Protein A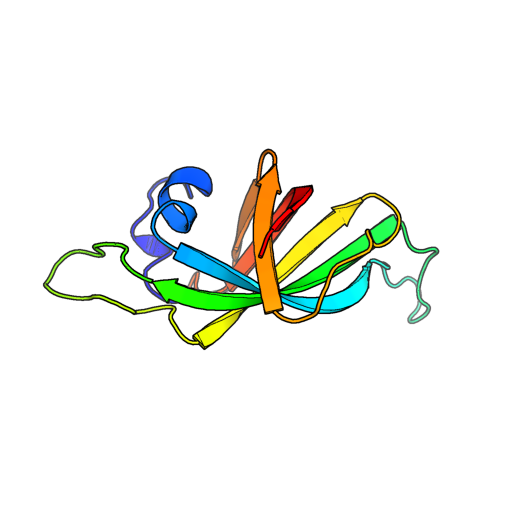F-C2BEQ8-F1 (afdb_monomer)

Mean predicted aligned error: 4.81 Å

pLDDT: mean 89.99, std 9.14, range [58.38, 98.31]

Structure (mmCIF, N/CA/C/O backbone):
data_AF-C2BEQ8-F1
#
_entry.id   AF-C2BEQ8-F1
#
loop_
_atom_site.group_PDB
_atom_site.id
_atom_site.type_symbol
_atom_site.label_atom_id
_atom_site.label_alt_id
_atom_site.label_comp_id
_atom_site.label_asym_id
_atom_site.label_entity_id
_atom_site.label_seq_id
_atom_site.pdbx_PDB_ins_code
_atom_site.Cartn_x
_atom_site.Cartn_y
_atom_site.Cartn_z
_atom_site.occupancy
_atom_site.B_iso_or_equiv
_atom_site.auth_seq_id
_atom_site.auth_comp_id
_atom_site.auth_asym_id
_atom_site.auth_atom_id
_atom_site.pdbx_PDB_model_num
ATOM 1 N N . MET A 1 1 ? 4.744 5.257 11.279 1.00 76.56 1 MET A N 1
ATOM 2 C CA . MET A 1 1 ? 3.753 4.322 11.831 1.00 76.56 1 MET A CA 1
ATOM 3 C C . MET A 1 1 ? 3.889 4.132 13.328 1.00 76.56 1 MET A C 1
ATOM 5 O O . MET A 1 1 ? 4.987 3.889 13.829 1.00 76.56 1 MET A O 1
ATOM 9 N N . LYS A 1 2 ? 2.773 4.248 14.053 1.00 77.50 2 LYS A N 1
ATOM 10 C CA . LYS A 1 2 ? 2.694 4.097 15.517 1.00 77.50 2 LYS A CA 1
ATOM 11 C C . LYS A 1 2 ? 2.049 2.757 15.895 1.00 77.50 2 LYS A C 1
ATOM 13 O O . LYS A 1 2 ? 1.166 2.259 15.202 1.00 77.50 2 LYS A O 1
ATOM 18 N N . GLY A 1 3 ? 2.477 2.176 17.020 1.00 68.38 3 GLY A N 1
ATOM 19 C CA . GLY A 1 3 ? 1.855 0.977 17.608 1.00 68.38 3 GLY A CA 1
ATOM 20 C C . GLY A 1 3 ? 2.290 -0.370 17.017 1.00 68.38 3 GLY A C 1
ATOM 21 O O . GLY A 1 3 ? 1.724 -1.397 17.379 1.00 68.38 3 GLY A O 1
ATOM 22 N N . LEU A 1 4 ? 3.307 -0.400 16.147 1.00 72.81 4 LEU A N 1
ATOM 23 C CA . LEU A 1 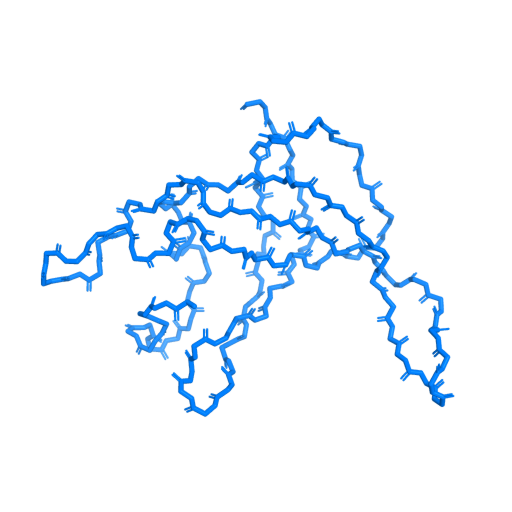4 ? 3.846 -1.636 15.559 1.00 72.81 4 LEU A CA 1
ATOM 24 C C . LEU A 1 4 ? 4.417 -2.612 16.601 1.00 72.81 4 LEU A C 1
ATOM 26 O O . LEU A 1 4 ? 4.320 -3.825 16.444 1.00 72.81 4 LEU A O 1
ATOM 30 N N . ASN A 1 5 ? 4.989 -2.085 17.682 1.00 67.38 5 ASN A N 1
ATOM 31 C CA . ASN A 1 5 ? 5.559 -2.857 18.785 1.00 67.38 5 ASN A CA 1
ATOM 32 C C . ASN A 1 5 ? 4.516 -3.598 19.642 1.00 67.38 5 ASN A C 1
ATOM 34 O O . ASN A 1 5 ? 4.894 -4.505 20.377 1.00 67.38 5 ASN A O 1
ATOM 38 N N . LYS A 1 6 ? 3.226 -3.242 19.550 1.00 65.31 6 LYS A N 1
ATOM 39 C CA . LYS A 1 6 ? 2.140 -3.899 20.298 1.00 65.31 6 LYS A CA 1
ATOM 40 C C . LYS A 1 6 ? 1.738 -5.262 19.709 1.00 65.31 6 LYS A C 1
ATOM 42 O O . LYS A 1 6 ? 0.980 -5.996 20.333 1.00 65.31 6 LYS A O 1
ATOM 47 N N . PHE A 1 7 ? 2.256 -5.625 18.535 1.00 65.06 7 PHE A N 1
ATOM 48 C CA . PHE A 1 7 ? 2.020 -6.922 17.901 1.00 65.06 7 PHE A CA 1
ATOM 49 C C . PHE A 1 7 ? 3.228 -7.844 18.155 1.00 65.06 7 PHE A C 1
ATOM 51 O O . PHE A 1 7 ? 4.279 -7.653 17.546 1.00 65.06 7 PHE A O 1
ATOM 58 N N . MET A 1 8 ? 3.095 -8.833 19.058 1.00 58.38 8 MET A N 1
ATOM 59 C CA . MET A 1 8 ? 4.187 -9.763 19.435 1.00 58.38 8 MET A CA 1
ATOM 60 C C . MET A 1 8 ? 4.791 -10.503 18.227 1.00 58.38 8 MET A C 1
ATOM 62 O O . MET A 1 8 ? 6.001 -10.686 18.144 1.00 58.38 8 MET A O 1
ATOM 66 N N . ALA A 1 9 ? 3.943 -10.857 17.261 1.00 69.50 9 ALA A N 1
ATOM 67 C CA . ALA A 1 9 ? 4.306 -11.150 15.881 1.00 69.50 9 ALA A CA 1
ATOM 68 C C . ALA A 1 9 ? 3.459 -10.220 15.007 1.00 69.50 9 ALA A C 1
ATOM 70 O O . ALA A 1 9 ? 2.251 -10.101 15.233 1.00 69.50 9 ALA A O 1
ATOM 71 N N . PHE A 1 10 ? 4.071 -9.517 14.051 1.00 75.25 10 PHE A N 1
ATOM 72 C CA . PHE A 1 10 ? 3.324 -8.567 13.231 1.00 75.25 10 PHE A CA 1
ATOM 73 C C . PHE A 1 10 ? 2.302 -9.317 12.367 1.00 75.25 10 PHE A C 1
ATOM 75 O O . PHE A 1 10 ? 2.657 -10.010 11.416 1.00 75.25 10 PHE A O 1
ATOM 82 N N . ASN A 1 11 ? 1.023 -9.182 12.715 1.00 82.38 11 ASN A N 1
ATOM 83 C CA . ASN A 1 11 ? -0.083 -9.777 11.980 1.00 82.38 11 ASN A CA 1
ATOM 84 C C . ASN A 1 11 ? -0.658 -8.731 11.018 1.00 82.38 11 ASN A C 1
ATOM 86 O O . ASN A 1 11 ? -1.434 -7.863 11.423 1.00 82.38 11 ASN A O 1
ATOM 90 N N . ALA A 1 12 ? -0.259 -8.816 9.746 1.00 85.00 12 ALA A N 1
ATOM 91 C CA . ALA A 1 12 ? -0.664 -7.870 8.708 1.00 85.00 12 ALA A CA 1
ATOM 92 C C . ALA A 1 12 ? -2.189 -7.806 8.552 1.00 85.00 12 ALA A C 1
ATOM 94 O O . ALA A 1 12 ? -2.764 -6.719 8.569 1.00 85.00 12 ALA A O 1
ATOM 95 N N . SER A 1 13 ? -2.852 -8.962 8.485 1.00 84.56 13 SER A N 1
ATOM 96 C CA . SER A 1 13 ? -4.310 -9.036 8.365 1.00 84.56 13 SER A CA 1
ATOM 97 C C . SER A 1 13 ? -5.005 -8.330 9.529 1.00 84.56 13 SER A C 1
ATOM 99 O O . SER A 1 13 ? -5.915 -7.538 9.308 1.00 84.56 13 SER A O 1
ATOM 101 N N . ALA A 1 14 ? -4.544 -8.542 10.765 1.00 84.12 14 ALA A N 1
ATOM 102 C CA . ALA A 1 14 ? -5.105 -7.876 11.939 1.00 84.12 14 ALA A CA 1
ATOM 103 C C . ALA A 1 14 ? -4.835 -6.362 11.961 1.00 84.12 14 ALA A C 1
ATOM 105 O O . ALA A 1 14 ? -5.684 -5.608 12.428 1.00 84.12 14 ALA A O 1
ATOM 106 N N . PHE A 1 15 ? -3.680 -5.914 11.463 1.00 86.56 15 PHE A N 1
ATOM 107 C CA . PHE A 1 15 ? -3.327 -4.494 11.419 1.00 86.56 15 PHE A CA 1
ATOM 108 C C . PHE A 1 15 ? -4.140 -3.716 10.372 1.00 86.56 15 PHE A C 1
ATOM 110 O O . PHE A 1 15 ? -4.533 -2.574 10.627 1.00 86.56 15 PHE A O 1
ATOM 117 N N . PHE A 1 16 ? -4.393 -4.323 9.208 1.00 90.50 16 PHE A N 1
ATOM 118 C CA . PHE A 1 16 ? -5.068 -3.671 8.082 1.00 90.50 16 PHE A CA 1
ATOM 119 C C . PHE A 1 16 ? -6.591 -3.853 8.055 1.00 90.50 16 PHE A C 1
ATOM 121 O O . PHE A 1 16 ? -7.251 -3.099 7.351 1.00 90.50 16 PHE A O 1
ATOM 128 N N . LYS A 1 17 ? -7.168 -4.791 8.823 1.00 89.50 17 LYS A N 1
ATOM 129 C CA . LYS A 1 17 ? -8.615 -5.097 8.776 1.00 89.50 17 LYS A CA 1
ATOM 130 C C . LYS A 1 17 ? -9.532 -3.884 8.999 1.00 89.50 17 LYS A C 1
ATOM 132 O O . LYS A 1 17 ? -10.584 -3.803 8.383 1.00 89.50 17 LYS A O 1
ATOM 137 N N . ASP A 1 18 ? -9.121 -2.956 9.866 1.00 90.69 18 ASP A N 1
ATOM 138 C CA . ASP A 1 18 ? -9.909 -1.779 10.259 1.00 90.69 18 ASP A CA 1
ATOM 139 C C . ASP A 1 18 ? -9.364 -0.494 9.612 1.00 90.69 18 ASP A C 1
ATOM 141 O O . ASP A 1 18 ? -9.542 0.605 10.149 1.00 90.69 18 ASP A O 1
ATOM 145 N N . LYS A 1 19 ? -8.635 -0.627 8.496 1.00 93.88 19 LYS A N 1
ATOM 146 C CA . LYS A 1 19 ? -8.045 0.494 7.763 1.00 93.88 19 LYS A CA 1
ATOM 147 C C . LYS A 1 19 ? -8.615 0.587 6.363 1.00 93.88 19 LYS A C 1
ATOM 149 O O . LYS A 1 19 ? -8.617 -0.385 5.616 1.00 93.88 19 LYS A O 1
ATOM 154 N N . ASP A 1 20 ? -8.997 1.799 5.995 1.00 94.75 20 ASP A N 1
ATOM 155 C CA . ASP A 1 20 ? -9.295 2.142 4.612 1.00 94.75 20 ASP A CA 1
ATOM 156 C C . ASP A 1 20 ? -8.007 2.657 3.960 1.00 94.75 20 ASP A C 1
ATOM 158 O O . ASP A 1 20 ? -7.387 3.603 4.452 1.00 94.75 20 ASP A O 1
ATOM 162 N N . ILE A 1 21 ? -7.584 2.023 2.866 1.00 97.31 21 ILE A N 1
ATOM 163 C CA . ILE A 1 21 ? -6.335 2.335 2.159 1.00 97.31 21 ILE A CA 1
ATOM 164 C C . ILE A 1 21 ? -6.668 2.696 0.720 1.00 97.31 21 ILE A C 1
ATOM 166 O O . ILE A 1 21 ? -7.397 1.958 0.063 1.00 97.31 21 ILE A O 1
ATOM 170 N N . MET A 1 22 ? -6.107 3.792 0.214 1.00 97.69 22 MET A N 1
ATOM 171 C CA . MET A 1 22 ? -6.306 4.247 -1.165 1.00 97.69 22 MET A CA 1
ATOM 172 C C . MET A 1 22 ? -4.992 4.336 -1.935 1.00 97.69 22 MET A C 1
ATOM 174 O O . MET A 1 22 ? -3.969 4.738 -1.378 1.00 97.69 22 MET A O 1
ATOM 178 N N . VAL A 1 23 ? -5.018 3.999 -3.226 1.00 97.94 23 VAL A N 1
ATOM 179 C CA . VAL A 1 23 ? -3.869 4.152 -4.132 1.00 97.94 23 VAL A CA 1
ATOM 180 C C . VAL A 1 23 ? -3.759 5.586 -4.647 1.00 97.94 23 VAL A C 1
ATOM 182 O O . VAL A 1 23 ? -4.750 6.215 -5.019 1.00 97.94 23 VAL A O 1
ATOM 185 N N . ILE A 1 24 ? -2.534 6.110 -4.680 1.00 97.50 24 ILE A N 1
ATOM 186 C CA . ILE A 1 24 ? -2.233 7.480 -5.120 1.00 97.50 24 ILE A CA 1
ATOM 187 C C . ILE A 1 24 ? -1.398 7.473 -6.399 1.00 97.50 24 ILE A C 1
ATOM 189 O O . ILE A 1 24 ? -1.640 8.290 -7.290 1.00 97.50 24 ILE A O 1
ATOM 193 N N . ALA A 1 25 ? -0.405 6.588 -6.469 1.00 97.81 25 ALA A N 1
ATOM 194 C CA . ALA A 1 25 ? 0.539 6.472 -7.575 1.00 97.81 25 ALA A CA 1
ATOM 195 C C . ALA A 1 25 ? 1.177 5.075 -7.583 1.00 97.81 25 ALA A C 1
ATOM 197 O O . ALA A 1 25 ? 1.100 4.351 -6.588 1.00 97.81 25 ALA A O 1
ATOM 198 N N . ASN A 1 26 ? 1.861 4.732 -8.670 1.00 98.19 26 ASN A N 1
ATOM 199 C CA . ASN A 1 26 ? 2.721 3.564 -8.750 1.00 98.19 26 ASN A CA 1
ATOM 200 C C . ASN A 1 26 ? 4.059 3.924 -9.407 1.00 98.19 26 ASN A C 1
ATOM 202 O O . ASN A 1 26 ? 4.140 4.872 -10.185 1.00 98.19 26 ASN A O 1
ATOM 206 N N . GLU A 1 27 ? 5.090 3.150 -9.097 1.00 97.44 27 GLU A N 1
ATOM 207 C CA . GLU A 1 27 ? 6.406 3.206 -9.739 1.00 97.44 27 GLU A CA 1
ATOM 208 C C . GLU A 1 27 ? 6.960 1.785 -9.910 1.00 97.44 27 GLU A C 1
ATOM 210 O O . GLU A 1 27 ? 6.511 0.852 -9.234 1.00 97.44 27 GLU A O 1
ATOM 215 N N . ASP A 1 28 ? 7.945 1.620 -10.789 1.00 97.62 28 ASP A N 1
ATOM 216 C CA . ASP A 1 28 ? 8.610 0.335 -10.981 1.00 97.62 28 ASP A CA 1
ATOM 217 C C . ASP A 1 28 ? 9.389 -0.074 -9.722 1.00 97.62 28 ASP A C 1
ATOM 219 O O . ASP A 1 28 ? 10.133 0.700 -9.105 1.00 97.62 28 ASP A O 1
ATOM 223 N N . TRP A 1 29 ? 9.232 -1.334 -9.324 1.00 96.50 29 TRP A N 1
ATOM 224 C CA . TRP A 1 29 ? 10.059 -1.942 -8.297 1.00 96.50 29 TRP A CA 1
ATOM 225 C C . TRP A 1 29 ? 11.330 -2.496 -8.933 1.00 96.50 29 TRP A C 1
ATOM 227 O O . TRP A 1 29 ? 11.348 -3.600 -9.472 1.00 96.50 29 TRP A O 1
ATOM 237 N N . VAL A 1 30 ? 12.399 -1.717 -8.811 1.00 95.25 30 VAL A N 1
ATOM 238 C CA . VAL A 1 30 ? 13.765 -2.089 -9.192 1.00 95.25 30 VAL A CA 1
ATOM 239 C C . VAL A 1 30 ? 14.637 -2.273 -7.953 1.00 95.25 30 VAL A C 1
ATOM 241 O O . VAL A 1 30 ? 14.363 -1.679 -6.899 1.00 95.25 30 VAL A O 1
ATOM 244 N N . ASP A 1 31 ? 15.686 -3.077 -8.089 1.00 92.00 31 ASP A N 1
ATOM 245 C CA . ASP A 1 31 ? 16.846 -3.014 -7.205 1.00 92.00 31 ASP A CA 1
ATOM 246 C C . ASP A 1 31 ? 17.912 -2.107 -7.837 1.00 92.00 31 ASP A C 1
ATOM 248 O O . ASP A 1 31 ? 17.779 -1.664 -8.979 1.00 92.00 31 ASP A O 1
ATOM 252 N N . TYR A 1 32 ? 18.959 -1.795 -7.078 1.00 92.50 32 TYR A N 1
ATOM 253 C CA . TYR A 1 32 ? 20.080 -1.000 -7.566 1.00 92.50 32 TYR A CA 1
ATOM 254 C C . TYR A 1 32 ? 21.372 -1.788 -7.428 1.00 92.50 32 TYR A C 1
ATOM 256 O O . TYR A 1 32 ? 21.765 -2.162 -6.323 1.00 92.50 32 TYR A O 1
ATOM 264 N N . GLU A 1 33 ? 22.059 -1.965 -8.548 1.00 92.94 33 GLU A N 1
ATOM 265 C CA . GLU A 1 33 ? 23.375 -2.586 -8.620 1.00 92.94 33 GLU A CA 1
ATOM 266 C C . GLU A 1 33 ? 24.344 -1.581 -9.240 1.00 92.94 33 GLU A C 1
ATOM 268 O O . GLU A 1 33 ? 24.085 -1.022 -10.305 1.00 92.94 33 GLU A O 1
ATOM 273 N N . ASN A 1 34 ? 25.457 -1.293 -8.557 1.00 92.75 34 ASN A N 1
ATOM 274 C CA . ASN A 1 34 ? 26.439 -0.292 -9.003 1.00 92.75 34 ASN A CA 1
ATOM 275 C C . ASN A 1 34 ? 25.804 1.072 -9.363 1.00 92.75 34 ASN A C 1
ATOM 277 O O . ASN A 1 34 ? 26.136 1.676 -10.383 1.00 92.75 34 ASN A O 1
ATOM 281 N N . ALA A 1 35 ? 24.860 1.534 -8.532 1.00 91.00 35 ALA A N 1
ATOM 282 C CA . ALA A 1 35 ? 24.079 2.765 -8.715 1.00 91.00 35 ALA A CA 1
ATOM 283 C C . ALA A 1 35 ? 23.200 2.820 -9.986 1.00 91.00 35 ALA A C 1
ATOM 285 O O . ALA A 1 35 ? 22.663 3.881 -10.310 1.00 91.00 35 ALA A O 1
ATOM 286 N N . LYS A 1 36 ? 22.997 1.695 -10.682 1.00 93.19 36 LYS A N 1
ATOM 287 C CA . LYS A 1 36 ? 22.081 1.579 -11.824 1.00 93.19 36 LYS A CA 1
ATOM 288 C C . LYS A 1 36 ? 20.859 0.734 -11.446 1.00 93.19 36 LYS A C 1
ATOM 290 O O . LYS A 1 36 ? 21.022 -0.247 -10.720 1.00 93.19 36 LYS A O 1
ATOM 295 N N . PRO A 1 37 ? 19.649 1.101 -11.906 1.00 92.38 37 PRO A N 1
ATOM 296 C CA . PRO A 1 37 ? 18.463 0.290 -11.675 1.00 92.38 37 PRO A CA 1
ATOM 297 C C . PRO A 1 37 ? 18.564 -1.029 -12.451 1.00 92.38 37 PRO A C 1
ATOM 299 O O . PRO A 1 37 ? 19.003 -1.042 -13.604 1.00 92.38 37 PRO A O 1
ATOM 302 N N . THR A 1 38 ? 18.151 -2.125 -11.821 1.00 93.69 38 THR A N 1
ATOM 303 C CA . THR A 1 38 ? 17.944 -3.413 -12.494 1.00 93.69 38 THR A CA 1
ATOM 304 C C . THR A 1 38 ? 16.693 -3.363 -13.371 1.00 93.69 38 THR A C 1
ATOM 306 O O . THR A 1 38 ? 15.929 -2.394 -13.340 1.00 93.69 38 THR A O 1
ATOM 309 N N . GLU A 1 39 ? 16.425 -4.439 -14.113 1.00 93.56 39 GLU A N 1
ATOM 310 C CA . GLU A 1 39 ? 15.101 -4.614 -14.708 1.00 93.56 39 GLU A CA 1
ATOM 311 C C . GLU A 1 39 ? 14.008 -4.599 -13.616 1.00 93.56 39 GLU A C 1
ATOM 313 O O . GLU A 1 39 ? 14.237 -5.111 -12.508 1.00 93.56 39 GLU A O 1
ATOM 318 N N . PRO A 1 40 ? 12.830 -4.001 -13.890 1.00 94.00 40 PRO A N 1
ATOM 319 C CA . PRO A 1 40 ? 11.709 -4.019 -12.962 1.00 94.00 40 PRO A CA 1
ATOM 320 C C . PRO A 1 40 ? 11.269 -5.448 -12.651 1.00 94.00 40 PRO A C 1
ATOM 322 O O . PRO A 1 40 ? 10.810 -6.178 -13.529 1.00 94.00 40 PRO A O 1
ATOM 325 N N . LYS A 1 41 ? 11.347 -5.827 -11.376 1.00 94.75 41 LYS A N 1
ATOM 326 C CA . LYS A 1 41 ? 10.816 -7.108 -10.885 1.00 94.75 41 LYS A CA 1
ATOM 327 C C . LYS A 1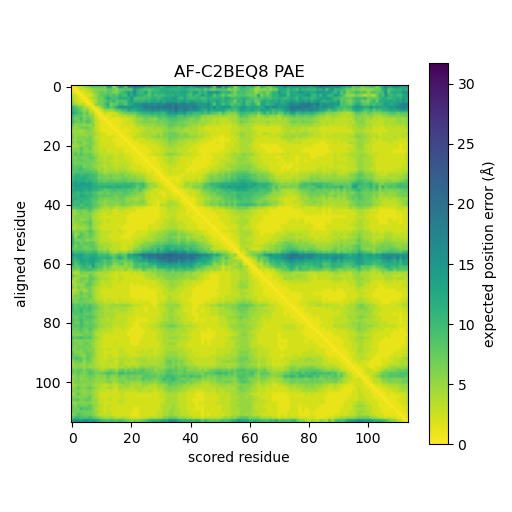 41 ? 9.369 -7.002 -10.404 1.00 94.75 41 LYS A C 1
ATOM 329 O O . LYS A 1 41 ? 8.710 -8.008 -10.154 1.00 94.75 41 LYS A O 1
ATOM 334 N N . GLY A 1 42 ? 8.855 -5.783 -10.272 1.00 96.94 42 GLY A N 1
ATOM 335 C CA . GLY A 1 42 ? 7.488 -5.567 -9.835 1.00 96.94 42 GLY A CA 1
ATOM 336 C C . GLY A 1 42 ? 7.039 -4.118 -9.871 1.00 96.94 42 GLY A C 1
ATOM 337 O O . GLY A 1 42 ? 7.647 -3.276 -10.526 1.00 96.94 42 GLY A O 1
ATOM 338 N N . THR A 1 43 ? 6.004 -3.828 -9.095 1.00 98.19 43 THR A N 1
ATOM 339 C CA . THR A 1 43 ? 5.403 -2.509 -8.934 1.00 98.19 43 THR A CA 1
ATOM 340 C C . THR A 1 43 ? 5.355 -2.132 -7.458 1.00 98.19 43 THR A C 1
ATOM 342 O O . THR A 1 43 ? 4.969 -2.929 -6.598 1.00 98.19 43 THR A O 1
ATOM 345 N N . LYS A 1 44 ? 5.721 -0.890 -7.153 1.00 98.19 44 LYS A N 1
ATOM 346 C CA . LYS A 1 44 ? 5.472 -0.250 -5.860 1.00 98.19 44 LYS A CA 1
ATOM 347 C C . LYS A 1 44 ? 4.225 0.611 -5.982 1.00 98.19 44 LYS A C 1
ATOM 349 O O . LYS A 1 44 ? 4.247 1.633 -6.664 1.00 98.19 44 LYS A O 1
ATOM 354 N N . TYR A 1 45 ? 3.156 0.238 -5.292 1.00 98.31 45 TYR A N 1
ATOM 355 C CA . TYR A 1 45 ? 1.975 1.084 -5.157 1.00 98.31 45 TYR A CA 1
ATOM 356 C C . TYR A 1 45 ? 2.146 1.998 -3.953 1.00 98.31 45 TYR A C 1
ATOM 358 O O . TYR A 1 45 ? 2.283 1.540 -2.816 1.00 98.31 45 TYR A O 1
ATOM 366 N N . LYS A 1 46 ? 2.141 3.303 -4.212 1.00 98.00 46 LYS A N 1
ATOM 367 C CA . LYS A 1 46 ? 2.101 4.333 -3.184 1.00 98.00 46 LYS A CA 1
ATOM 368 C C . LYS A 1 46 ? 0.655 4.523 -2.752 1.00 98.00 46 LYS A C 1
ATOM 370 O O . LYS A 1 46 ? -0.187 4.965 -3.539 1.00 98.00 46 LYS A O 1
ATOM 375 N N . CYS A 1 47 ? 0.391 4.221 -1.492 1.00 97.62 47 CYS A N 1
ATOM 376 C CA . CYS A 1 47 ? -0.938 4.259 -0.908 1.00 97.62 47 CYS A CA 1
ATOM 377 C C . CYS A 1 47 ? -0.980 5.167 0.321 1.00 97.62 47 CYS A C 1
ATOM 379 O O . CYS A 1 47 ? 0.055 5.529 0.884 1.00 97.62 47 CYS A O 1
ATOM 381 N N . MET A 1 48 ? -2.187 5.522 0.746 1.00 97.31 48 MET A N 1
ATOM 382 C CA . MET A 1 48 ? -2.441 6.283 1.966 1.00 97.31 48 MET A CA 1
ATOM 383 C C . MET A 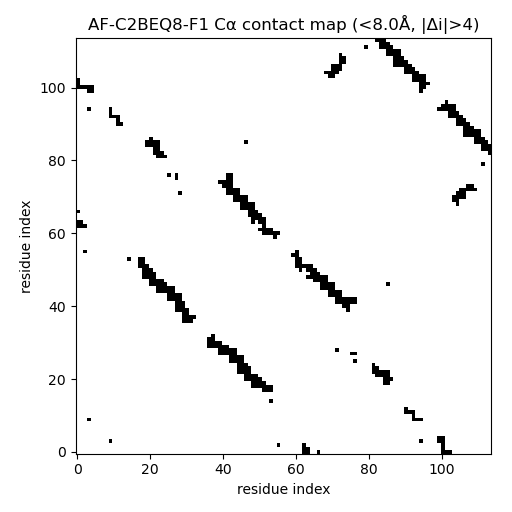1 48 ? -3.528 5.610 2.787 1.00 97.31 48 MET A C 1
ATOM 385 O O . MET A 1 48 ? -4.537 5.166 2.238 1.00 97.31 48 MET A O 1
ATOM 389 N N . ILE A 1 49 ? -3.315 5.556 4.098 1.00 96.56 49 ILE A N 1
ATOM 390 C CA . ILE A 1 49 ? -4.325 5.131 5.065 1.00 96.56 49 ILE A CA 1
ATOM 391 C C . ILE A 1 49 ? -5.270 6.318 5.269 1.00 96.56 49 ILE A C 1
ATOM 393 O O . ILE A 1 49 ? -4.899 7.307 5.897 1.00 96.56 49 ILE A O 1
ATOM 397 N N . VAL A 1 50 ? -6.474 6.252 4.706 1.00 95.50 50 VAL A N 1
ATOM 398 C CA . VAL A 1 50 ? -7.457 7.350 4.770 1.00 95.50 50 VAL A CA 1
ATOM 399 C C . VAL A 1 50 ? -8.364 7.264 5.991 1.00 95.50 50 VAL A C 1
ATOM 401 O O . VAL A 1 50 ? -8.941 8.265 6.398 1.00 95.50 50 VAL A O 1
ATOM 404 N N . SER A 1 51 ? -8.478 6.085 6.599 1.00 93.50 51 SER A N 1
ATOM 405 C CA . SER A 1 51 ? -9.114 5.916 7.902 1.00 93.50 51 SER A CA 1
ATOM 406 C C . SER A 1 51 ? -8.422 4.799 8.662 1.00 93.50 51 SER A C 1
ATOM 408 O O . SER A 1 51 ? -8.121 3.753 8.086 1.00 93.50 51 SER A O 1
ATOM 410 N N . ASP A 1 52 ? -8.183 5.015 9.954 1.00 92.00 52 ASP A N 1
ATOM 411 C CA . ASP A 1 52 ? -7.663 3.994 10.860 1.00 92.00 52 ASP A CA 1
ATOM 412 C C . ASP A 1 52 ? -8.579 3.846 12.078 1.00 92.00 52 ASP A C 1
ATOM 414 O O . ASP A 1 52 ? -8.538 4.636 13.026 1.00 92.00 52 ASP A O 1
ATOM 418 N N . LYS A 1 53 ? -9.416 2.806 12.044 1.00 88.75 53 LYS A N 1
ATOM 419 C CA . LYS A 1 53 ? -10.373 2.471 13.108 1.00 88.75 53 LYS A CA 1
ATOM 420 C C . LYS A 1 53 ? -9.832 1.407 14.062 1.00 88.75 53 LYS A C 1
ATOM 422 O O . LYS A 1 53 ? -10.579 0.882 14.884 1.00 88.75 53 LYS A O 1
ATOM 427 N N . THR A 1 54 ? -8.543 1.076 13.972 1.00 85.06 54 THR A N 1
ATOM 428 C CA . THR A 1 54 ? -7.931 0.098 14.873 1.00 85.06 54 THR A CA 1
ATOM 429 C C . THR A 1 54 ? -7.933 0.622 16.307 1.00 85.06 54 THR A C 1
ATOM 431 O O . THR A 1 54 ? -7.493 1.738 16.584 1.00 85.06 54 THR A O 1
ATOM 434 N N . ASN A 1 55 ? -8.412 -0.206 17.235 1.00 83.44 55 ASN A N 1
ATOM 435 C CA . ASN A 1 55 ? -8.297 0.059 18.662 1.00 83.44 55 ASN A CA 1
ATOM 436 C C . ASN A 1 55 ? -6.897 -0.346 19.141 1.00 83.44 55 ASN A C 1
ATOM 438 O O . ASN A 1 55 ? -6.598 -1.533 19.275 1.00 83.44 55 ASN A O 1
ATOM 442 N N . TYR A 1 56 ? -6.043 0.641 19.408 1.00 79.38 56 TYR A N 1
ATOM 443 C CA . TYR A 1 56 ? -4.679 0.421 19.902 1.00 79.38 56 TYR A CA 1
ATOM 444 C C . TYR A 1 56 ? -4.589 0.297 21.435 1.00 79.38 56 TYR A C 1
ATOM 446 O O . TYR A 1 56 ? -3.481 0.204 21.979 1.00 79.38 56 TYR A O 1
ATOM 454 N N . GLY A 1 57 ? -5.732 0.294 22.129 1.00 79.25 57 GLY A N 1
ATOM 455 C CA . GLY A 1 57 ? -5.832 0.418 23.583 1.00 79.25 57 GLY A CA 1
ATOM 456 C C . GLY A 1 57 ? -5.718 1.870 24.060 1.00 79.25 57 GLY A C 1
ATOM 457 O O . GLY A 1 57 ? -5.347 2.760 23.296 1.00 79.25 57 GLY A O 1
ATOM 458 N N . GLU A 1 58 ? -6.046 2.107 25.335 1.00 76.19 58 GLU A N 1
ATOM 459 C CA . GLU A 1 58 ? -5.835 3.396 26.032 1.00 76.19 58 GLU A CA 1
ATOM 460 C C . GLU A 1 58 ? -6.522 4.609 25.369 1.00 76.19 58 GLU A C 1
ATOM 462 O O . GLU A 1 58 ? -6.052 5.738 25.462 1.00 76.19 58 GLU A O 1
ATOM 467 N N . GLY A 1 59 ? -7.636 4.389 24.663 1.00 70.19 59 GLY A N 1
ATOM 468 C CA . GLY A 1 59 ? -8.369 5.455 23.967 1.00 70.19 59 GLY A CA 1
ATOM 469 C C . GLY A 1 59 ? -7.677 5.997 22.708 1.00 70.19 59 GLY A C 1
ATOM 470 O O . GLY A 1 59 ? -8.206 6.904 22.066 1.00 70.19 59 GLY A O 1
ATOM 471 N N . ALA A 1 60 ? -6.528 5.441 22.31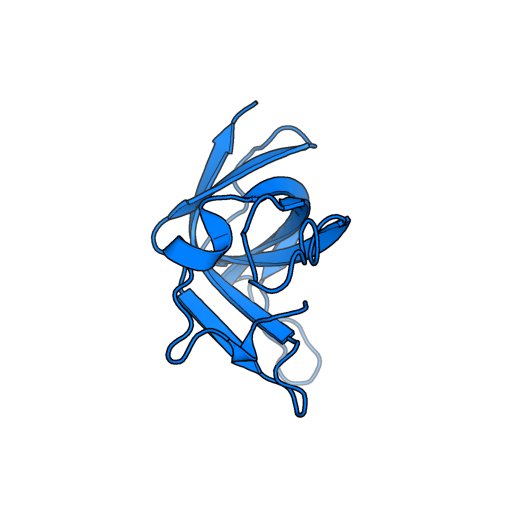0 1.00 70.50 60 ALA A N 1
ATOM 472 C CA . ALA A 1 60 ? -5.805 5.868 21.121 1.00 70.50 60 ALA A CA 1
ATOM 473 C C . ALA A 1 60 ? -6.456 5.304 19.844 1.00 70.50 60 ALA A C 1
ATOM 475 O O . ALA A 1 60 ? -6.459 4.095 19.600 1.00 70.50 60 ALA A O 1
ATOM 476 N N . THR A 1 61 ? -6.982 6.199 19.009 1.00 72.31 61 THR A N 1
ATOM 477 C CA . THR A 1 61 ? -7.593 5.894 17.705 1.00 72.31 61 THR A CA 1
ATOM 478 C C . THR A 1 61 ? -6.954 6.752 16.611 1.00 72.31 61 THR A C 1
ATOM 480 O O . THR A 1 61 ? -6.282 7.739 16.917 1.00 72.31 61 THR A O 1
ATOM 483 N N . LYS A 1 62 ? -7.126 6.370 15.335 1.00 78.38 62 LYS A N 1
ATOM 484 C CA . LYS A 1 62 ? -6.656 7.131 14.159 1.00 78.38 62 LYS A CA 1
ATOM 485 C C . LYS A 1 62 ? -5.142 7.362 14.073 1.00 78.38 62 LYS A C 1
ATOM 487 O O . LYS A 1 62 ? -4.683 8.275 13.396 1.00 78.38 62 LYS A O 1
ATOM 492 N N . LEU A 1 63 ? -4.345 6.537 14.753 1.00 84.19 63 LEU A N 1
ATOM 493 C CA . LEU A 1 63 ? -2.910 6.784 14.916 1.00 84.19 63 LEU A CA 1
ATOM 494 C C . LEU A 1 63 ? -2.113 6.782 13.608 1.00 84.19 63 LEU A C 1
ATOM 496 O O . LEU A 1 63 ? -1.060 7.416 13.570 1.00 84.19 63 LEU A O 1
ATOM 500 N N . ASN A 1 64 ? -2.583 6.066 12.584 1.00 88.56 64 ASN A N 1
ATOM 501 C CA . ASN A 1 64 ? -1.916 5.982 11.284 1.0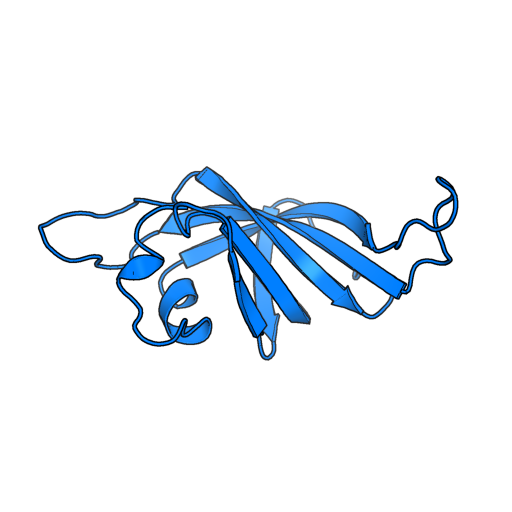0 88.56 64 ASN A CA 1
ATOM 502 C C . ASN A 1 64 ? -2.740 6.616 10.151 1.00 88.56 64 ASN A C 1
ATOM 504 O O . ASN A 1 64 ? -2.420 6.412 8.984 1.00 88.56 64 ASN A O 1
ATOM 508 N N . GLU A 1 65 ? -3.801 7.366 10.467 1.00 92.00 65 GLU A N 1
ATOM 509 C CA . GLU A 1 65 ? -4.567 8.107 9.460 1.00 92.00 65 GLU A CA 1
ATOM 510 C C . GLU A 1 65 ? -3.679 9.183 8.808 1.00 92.00 65 GLU A C 1
ATOM 512 O O . GLU A 1 65 ? -2.925 9.883 9.483 1.00 92.00 65 GLU A O 1
ATOM 517 N N . GLY A 1 66 ? -3.722 9.277 7.480 1.00 92.38 66 GLY A N 1
ATOM 518 C CA . GLY A 1 66 ? -2.856 10.142 6.678 1.00 92.38 66 GLY A CA 1
ATOM 519 C C . GLY A 1 66 ? -1.451 9.584 6.418 1.00 92.38 66 GLY A C 1
ATOM 520 O O . GLY A 1 66 ? -0.725 10.147 5.593 1.00 92.38 66 GLY A O 1
ATOM 521 N N . GLU A 1 67 ? -1.052 8.477 7.056 1.00 93.50 67 GLU A N 1
ATOM 522 C CA . GLU A 1 67 ? 0.245 7.864 6.772 1.00 93.50 67 GLU A CA 1
ATOM 523 C C . GLU A 1 67 ? 0.279 7.248 5.367 1.00 93.50 67 GLU A C 1
ATOM 525 O O . GLU A 1 67 ? -0.678 6.628 4.891 1.00 93.50 67 GLU A O 1
ATOM 530 N N . GLN A 1 68 ? 1.424 7.418 4.703 1.00 94.94 68 GLN A N 1
ATOM 531 C CA . GLN A 1 68 ? 1.701 6.795 3.416 1.00 94.94 68 GLN A CA 1
ATOM 532 C C . GLN A 1 68 ? 2.395 5.455 3.622 1.00 94.94 68 GLN A C 1
ATOM 534 O O . GLN A 1 68 ? 3.320 5.336 4.425 1.00 94.94 68 GLN A O 1
ATOM 539 N N . ILE A 1 69 ? 1.977 4.468 2.841 1.00 95.81 69 ILE A N 1
ATOM 540 C CA . ILE A 1 69 ? 2.576 3.136 2.816 1.00 95.81 69 ILE A CA 1
ATOM 541 C C . ILE A 1 69 ? 2.916 2.753 1.377 1.00 95.81 69 ILE A C 1
ATOM 543 O O . ILE A 1 69 ? 2.287 3.226 0.429 1.00 95.81 69 ILE A O 1
ATOM 547 N N . ILE A 1 70 ? 3.921 1.894 1.216 1.00 97.38 70 ILE A N 1
ATOM 548 C CA . ILE A 1 70 ? 4.320 1.355 -0.086 1.00 97.38 70 ILE A CA 1
ATOM 549 C C . ILE A 1 70 ? 4.051 -0.142 -0.079 1.00 97.38 70 ILE A C 1
ATOM 551 O O . ILE A 1 70 ? 4.625 -0.866 0.734 1.00 97.38 70 ILE A O 1
ATOM 555 N N . ILE A 1 71 ? 3.204 -0.592 -1.001 1.00 97.62 71 ILE A N 1
ATOM 556 C CA . ILE A 1 71 ? 2.884 -2.005 -1.201 1.00 97.62 71 ILE A CA 1
ATOM 557 C C . ILE A 1 71 ? 3.656 -2.485 -2.425 1.00 97.62 71 ILE A C 1
ATOM 559 O O . ILE A 1 71 ? 3.464 -1.971 -3.527 1.00 97.62 71 ILE A O 1
ATOM 563 N N . LYS A 1 72 ? 4.549 -3.452 -2.227 1.00 97.94 72 LYS A N 1
ATOM 564 C CA . LYS A 1 72 ? 5.328 -4.070 -3.304 1.00 97.94 72 LYS A CA 1
ATOM 565 C C . LYS A 1 72 ? 4.620 -5.326 -3.805 1.00 97.94 72 LYS A C 1
ATOM 567 O O . LYS A 1 72 ? 4.310 -6.205 -3.002 1.00 97.94 72 LYS A O 1
ATOM 572 N N . VAL A 1 73 ? 4.403 -5.409 -5.110 1.00 98.00 73 VAL A N 1
ATOM 573 C CA . VAL A 1 73 ? 3.793 -6.561 -5.791 1.00 98.00 73 VAL A CA 1
ATOM 574 C C . VAL A 1 73 ? 4.678 -6.929 -6.974 1.00 98.00 73 VAL A C 1
ATOM 576 O O . VAL A 1 73 ? 5.215 -6.036 -7.627 1.00 98.00 73 VAL A O 1
ATOM 579 N N . GLU A 1 74 ? 4.876 -8.214 -7.239 1.00 96.69 74 GLU A N 1
ATOM 580 C CA . GLU A 1 74 ? 5.625 -8.662 -8.418 1.00 96.69 74 GLU A CA 1
ATOM 581 C C . GLU A 1 74 ? 4.836 -8.407 -9.712 1.00 96.69 74 GLU A C 1
ATOM 583 O O . GLU A 1 74 ? 3.606 -8.360 -9.722 1.00 96.69 74 GLU A O 1
ATOM 588 N N . GLY A 1 75 ? 5.548 -8.224 -10.824 1.00 95.00 75 GLY A N 1
ATOM 589 C CA . GLY A 1 75 ? 4.937 -7.928 -12.120 1.00 95.00 75 GLY A CA 1
ATOM 590 C C . GLY A 1 75 ? 4.530 -6.464 -12.355 1.00 95.00 75 GLY A C 1
ATOM 591 O O . GLY A 1 75 ? 4.806 -5.549 -11.574 1.00 95.00 75 GLY A O 1
ATOM 592 N N . LYS A 1 76 ? 3.913 -6.235 -13.519 1.00 96.00 76 LYS A N 1
ATOM 593 C CA . LYS A 1 76 ? 3.571 -4.897 -14.023 1.00 96.00 76 LYS A CA 1
ATOM 594 C C . LYS A 1 76 ? 2.415 -4.266 -13.251 1.00 96.00 76 LYS A C 1
ATOM 596 O O . LYS A 1 76 ? 1.564 -4.959 -12.696 1.00 96.00 76 LYS A O 1
ATOM 601 N N . ALA A 1 77 ? 2.353 -2.939 -13.303 1.00 96.69 77 ALA A N 1
ATOM 602 C CA . ALA A 1 77 ? 1.279 -2.186 -12.684 1.00 96.69 77 ALA A CA 1
ATOM 603 C C . ALA A 1 77 ? -0.080 -2.578 -13.281 1.00 96.69 77 ALA A C 1
ATOM 605 O O . ALA A 1 77 ? -0.265 -2.599 -14.500 1.00 96.69 77 ALA A O 1
ATOM 606 N N . LYS A 1 78 ? -1.042 -2.867 -12.408 1.00 96.62 78 LYS A N 1
ATOM 607 C CA . LYS A 1 78 ? -2.444 -3.060 -12.763 1.00 96.62 78 LYS A CA 1
ATOM 608 C C . LYS A 1 78 ? -3.109 -1.698 -12.980 1.00 96.62 78 LYS A C 1
ATOM 610 O O . LYS A 1 78 ? -2.766 -0.746 -12.278 1.00 96.62 78 LYS A O 1
ATOM 615 N N . PRO A 1 79 ? -4.074 -1.589 -13.905 1.00 96.75 79 PRO A N 1
ATOM 616 C CA . PRO A 1 79 ? -4.836 -0.360 -14.075 1.00 96.75 79 PRO A CA 1
ATOM 617 C C . PRO A 1 79 ? -5.690 -0.077 -12.832 1.00 96.75 79 PRO A C 1
ATOM 619 O O . PRO A 1 79 ? -6.283 -0.988 -12.253 1.00 96.75 79 PRO A O 1
ATOM 622 N N . TYR A 1 80 ? -5.773 1.193 -12.443 1.00 97.06 80 TYR A N 1
ATOM 623 C CA . TYR A 1 80 ? -6.614 1.663 -11.343 1.00 97.06 80 TYR A CA 1
ATOM 624 C C . TYR A 1 80 ? -7.061 3.111 -11.584 1.00 97.06 80 TYR A C 1
ATOM 626 O O . TYR A 1 80 ? -6.383 3.878 -12.269 1.00 97.06 80 TYR A O 1
ATOM 634 N N . GLU A 1 81 ? -8.184 3.512 -10.985 1.00 96.94 81 GLU A N 1
ATOM 635 C CA . GLU A 1 81 ? -8.547 4.928 -10.862 1.00 96.94 81 GLU A CA 1
ATOM 636 C C . GLU A 1 81 ? -7.850 5.513 -9.623 1.00 96.94 81 GLU A C 1
ATOM 638 O O . GLU A 1 81 ? -7.781 4.867 -8.571 1.00 96.94 81 GLU A O 1
ATOM 643 N N . LYS A 1 82 ? -7.315 6.735 -9.717 1.00 94.94 82 LYS A N 1
ATOM 644 C CA . LYS A 1 82 ? -6.681 7.400 -8.568 1.00 94.94 82 LYS A CA 1
ATOM 645 C C . LYS A 1 82 ? -7.672 7.488 -7.402 1.00 94.94 82 LYS A C 1
ATOM 647 O O . LYS A 1 82 ? -8.826 7.842 -7.613 1.00 94.94 82 LYS A O 1
ATOM 652 N N . PHE A 1 83 ? -7.201 7.199 -6.190 1.00 96.12 83 PHE A N 1
ATOM 653 C CA . PHE A 1 83 ? -8.005 7.098 -4.966 1.00 96.12 83 PHE A CA 1
ATOM 654 C C . PHE A 1 83 ? -8.942 5.882 -4.877 1.00 96.12 83 PHE A C 1
ATOM 656 O O . PHE A 1 83 ? -9.768 5.820 -3.970 1.00 96.12 83 PHE A O 1
ATOM 663 N N . SER A 1 84 ? -8.774 4.873 -5.739 1.00 97.88 84 SER A N 1
ATOM 664 C CA . SER A 1 84 ? -9.412 3.565 -5.525 1.00 97.88 84 SER A CA 1
ATOM 665 C C . SER A 1 84 ? -8.935 2.939 -4.212 1.00 97.88 84 SER A C 1
ATOM 667 O O . SER A 1 84 ? -7.751 3.034 -3.861 1.00 97.88 84 SER A O 1
ATOM 669 N N . ARG A 1 85 ? -9.842 2.263 -3.503 1.00 97.56 85 ARG A N 1
ATOM 670 C CA . ARG A 1 85 ? -9.509 1.426 -2.349 1.00 97.56 85 ARG A CA 1
ATOM 671 C C . ARG A 1 85 ? -8.597 0.284 -2.773 1.00 97.56 85 ARG A C 1
ATOM 673 O O . ARG A 1 85 ? -8.758 -0.260 -3.863 1.00 97.56 85 ARG A O 1
ATOM 680 N N . VAL A 1 86 ? -7.664 -0.083 -1.901 1.00 97.31 86 VAL A N 1
ATOM 681 C CA . VAL A 1 86 ? -6.688 -1.150 -2.138 1.00 97.31 86 VAL A CA 1
ATOM 682 C C . VAL A 1 86 ? -6.919 -2.284 -1.161 1.00 97.31 86 VAL A C 1
ATOM 684 O O . VAL A 1 86 ? -6.899 -2.081 0.054 1.00 97.31 86 VAL A O 1
ATOM 687 N N . LYS A 1 87 ? -7.052 -3.495 -1.693 1.00 95.94 87 LYS A N 1
ATOM 688 C CA . LYS A 1 87 ? -7.043 -4.731 -0.915 1.00 95.94 87 LYS A CA 1
ATOM 689 C C . LYS A 1 87 ? -5.809 -5.545 -1.285 1.00 95.94 87 LYS A C 1
ATOM 691 O O . LYS A 1 87 ? -5.575 -5.824 -2.455 1.00 95.94 87 LYS A O 1
ATOM 696 N N . MET A 1 88 ? -5.015 -5.907 -0.280 1.00 96.06 88 MET A N 1
ATOM 697 C CA . MET A 1 88 ? -3.815 -6.734 -0.443 1.00 96.06 88 MET A CA 1
ATOM 698 C C . MET A 1 88 ? -4.172 -8.217 -0.346 1.00 96.06 88 MET A C 1
ATOM 700 O O . MET A 1 88 ? -4.883 -8.617 0.578 1.00 96.06 88 MET A O 1
ATOM 704 N N . ILE A 1 89 ? -3.632 -9.031 -1.249 1.00 95.88 89 ILE A N 1
ATOM 705 C CA . ILE A 1 89 ? -3.750 -10.490 -1.215 1.00 95.88 89 ILE A CA 1
ATOM 706 C C . ILE A 1 89 ? -2.494 -11.066 -0.556 1.00 95.88 89 ILE A C 1
ATOM 708 O O . ILE A 1 89 ? -1.375 -10.806 -0.999 1.00 95.88 89 ILE A O 1
ATOM 712 N N . ASN A 1 90 ? -2.688 -11.810 0.538 1.00 94.06 90 ASN A N 1
ATOM 713 C CA . ASN A 1 90 ? -1.632 -12.447 1.335 1.00 94.06 90 ASN A CA 1
ATOM 714 C C . ASN A 1 90 ? -0.452 -11.511 1.694 1.00 94.06 90 ASN A C 1
ATOM 716 O O . ASN A 1 90 ? 0.703 -11.814 1.379 1.00 94.06 90 ASN A O 1
ATOM 720 N N . PRO A 1 91 ? -0.707 -10.360 2.355 1.00 94.62 91 PRO A N 1
ATOM 721 C CA . PRO A 1 91 ? 0.348 -9.407 2.671 1.00 94.62 91 PRO A CA 1
ATOM 722 C C . PRO A 1 91 ? 1.365 -9.993 3.658 1.00 94.62 91 PRO A C 1
ATOM 724 O O . PRO A 1 91 ? 1.016 -10.467 4.742 1.00 94.62 91 PRO A O 1
ATOM 727 N N . LYS A 1 92 ? 2.645 -9.878 3.311 1.00 92.62 92 LYS A N 1
ATOM 728 C CA . LYS A 1 92 ? 3.790 -10.128 4.188 1.00 92.62 92 LYS A CA 1
ATOM 729 C C . LYS A 1 92 ? 4.375 -8.797 4.618 1.00 92.62 92 LYS A C 1
ATOM 731 O O . LYS A 1 92 ? 4.490 -7.849 3.842 1.00 92.62 92 LYS A O 1
ATOM 736 N N . CYS A 1 93 ? 4.726 -8.713 5.888 1.00 91.62 93 CYS A N 1
ATOM 737 C CA . CYS A 1 93 ? 5.116 -7.460 6.494 1.00 91.62 93 CYS A CA 1
ATOM 738 C C . CYS A 1 93 ? 6.311 -7.655 7.411 1.00 91.62 93 CYS A C 1
ATOM 740 O O . CYS A 1 93 ? 6.343 -8.594 8.203 1.00 91.62 93 CYS A O 1
ATOM 742 N N . ASN A 1 94 ? 7.273 -6.744 7.308 1.00 88.56 94 ASN A N 1
ATOM 743 C CA . ASN A 1 94 ? 8.455 -6.743 8.153 1.00 88.56 94 ASN A CA 1
ATOM 744 C C . ASN A 1 94 ? 8.593 -5.395 8.858 1.00 88.56 94 ASN A C 1
ATOM 746 O O . ASN A 1 94 ? 8.668 -4.354 8.199 1.00 88.56 94 ASN A O 1
ATOM 750 N N . VAL A 1 95 ? 8.625 -5.425 10.189 1.00 88.06 95 VAL A N 1
ATOM 751 C CA . VAL A 1 95 ? 8.845 -4.241 11.025 1.00 88.06 95 VAL A CA 1
ATOM 752 C C . VAL A 1 95 ? 10.346 -4.041 11.198 1.00 88.06 95 VAL A C 1
ATOM 754 O O . VAL A 1 95 ? 11.044 -4.960 11.622 1.00 88.06 95 VAL A O 1
ATOM 757 N N . TYR A 1 96 ? 10.842 -2.844 10.899 1.00 84.94 96 TYR A N 1
ATOM 758 C CA . TYR A 1 96 ? 12.271 -2.528 10.965 1.00 84.94 96 TYR A CA 1
ATOM 759 C C . TYR A 1 96 ? 12.533 -1.114 11.501 1.00 84.94 96 TYR A C 1
ATOM 761 O O . TYR A 1 96 ? 11.611 -0.349 11.799 1.00 84.94 96 TYR A O 1
ATOM 769 N N . GLY A 1 97 ? 13.817 -0.768 11.613 1.00 82.94 97 GLY A N 1
ATOM 770 C CA . GLY A 1 97 ? 14.296 0.478 12.211 1.00 82.94 97 GLY A CA 1
ATOM 771 C C . GLY A 1 97 ? 14.500 0.354 13.719 1.00 82.94 97 GLY A C 1
ATOM 772 O O . GLY A 1 97 ? 13.880 -0.485 14.371 1.00 82.94 97 GLY A O 1
ATOM 773 N N . GLU A 1 98 ? 15.364 1.207 14.266 1.00 79.88 98 GLU A N 1
ATOM 774 C CA . GLU A 1 98 ? 15.739 1.220 15.688 1.00 79.88 98 GLU A CA 1
ATOM 775 C C . GLU A 1 98 ? 14.514 1.344 16.605 1.00 79.88 98 GLU A C 1
ATOM 777 O O . GLU A 1 98 ? 14.342 0.572 17.544 1.00 79.88 98 GLU A O 1
ATOM 782 N N . TYR A 1 99 ? 13.583 2.231 16.248 1.00 81.75 99 TYR A N 1
ATOM 783 C CA . TYR A 1 99 ? 12.334 2.443 16.984 1.00 81.75 99 TYR A CA 1
ATOM 784 C C . TYR A 1 99 ? 11.190 1.514 16.558 1.00 81.75 99 TYR A C 1
ATOM 786 O O . TYR A 1 99 ? 10.060 1.690 17.016 1.00 81.75 99 TYR A O 1
ATOM 794 N N . ARG A 1 100 ? 11.446 0.546 15.664 1.00 80.56 100 ARG A N 1
ATOM 795 C CA . ARG A 1 100 ? 10.440 -0.391 15.123 1.00 80.56 100 ARG A CA 1
ATOM 796 C C . ARG A 1 100 ? 9.191 0.315 14.575 1.00 80.56 100 ARG A C 1
ATOM 798 O O . ARG A 1 100 ? 8.070 -0.157 14.747 1.00 80.56 100 ARG A O 1
ATOM 805 N N . ASN A 1 101 ? 9.385 1.468 13.945 1.00 81.31 101 ASN A N 1
ATOM 806 C CA . ASN A 1 101 ? 8.332 2.360 13.452 1.00 81.31 101 ASN A CA 1
ATOM 807 C C . ASN A 1 101 ? 8.176 2.334 11.922 1.00 81.31 101 ASN A C 1
ATOM 809 O O . ASN A 1 101 ? 7.285 3.005 11.390 1.00 81.31 101 ASN A O 1
ATOM 813 N N . ASN A 1 102 ? 9.014 1.555 11.232 1.00 84.88 102 ASN A N 1
ATOM 814 C CA . ASN A 1 102 ? 8.950 1.365 9.791 1.00 84.88 102 ASN A CA 1
ATOM 815 C C . ASN A 1 102 ? 8.369 -0.008 9.446 1.00 84.88 102 ASN A C 1
ATOM 817 O O . ASN A 1 102 ? 8.643 -1.000 10.126 1.00 84.88 102 ASN A O 1
ATOM 821 N N . LEU A 1 103 ? 7.601 -0.061 8.357 1.00 89.75 103 LEU A N 1
ATOM 822 C CA . LEU A 1 103 ? 6.983 -1.280 7.852 1.00 89.75 103 LEU A CA 1
ATOM 823 C C . LEU A 1 103 ? 7.301 -1.457 6.371 1.00 89.75 103 LEU A C 1
ATOM 825 O O . LEU A 1 103 ? 6.979 -0.599 5.553 1.00 89.75 103 LEU A O 1
ATOM 829 N N . SER A 1 104 ? 7.908 -2.589 6.024 1.00 91.06 104 SER A N 1
ATOM 830 C CA . SER A 1 104 ? 7.998 -3.040 4.637 1.00 91.06 104 SER A CA 1
ATOM 831 C C . SER A 1 104 ? 6.817 -3.952 4.354 1.00 91.06 104 SER A C 1
ATOM 833 O O . SER A 1 104 ? 6.583 -4.879 5.127 1.00 91.06 104 SER A O 1
ATOM 835 N N . ILE A 1 105 ? 6.116 -3.716 3.246 1.00 95.62 105 ILE A N 1
ATOM 836 C CA . ILE A 1 105 ? 4.935 -4.480 2.837 1.00 95.62 105 ILE A CA 1
ATOM 837 C C . ILE A 1 105 ? 5.199 -5.086 1.460 1.00 95.62 105 ILE A C 1
ATOM 839 O O . ILE A 1 105 ? 5.510 -4.369 0.504 1.00 95.62 105 ILE A O 1
ATOM 843 N N . THR A 1 106 ? 5.056 -6.402 1.359 1.00 96.31 106 THR A N 1
ATOM 844 C CA . THR A 1 106 ? 4.926 -7.123 0.091 1.00 96.31 106 THR A CA 1
ATOM 845 C C . THR A 1 106 ? 3.582 -7.842 0.072 1.00 96.31 106 THR A C 1
ATOM 847 O O . THR A 1 106 ? 3.084 -8.251 1.118 1.00 96.31 106 THR A O 1
ATOM 850 N N . ALA A 1 107 ? 2.972 -7.986 -1.095 1.00 96.81 107 ALA A N 1
ATOM 851 C CA . ALA A 1 107 ? 1.748 -8.759 -1.275 1.00 96.81 107 ALA A CA 1
ATOM 852 C C . ALA A 1 107 ? 1.883 -9.627 -2.526 1.00 96.81 1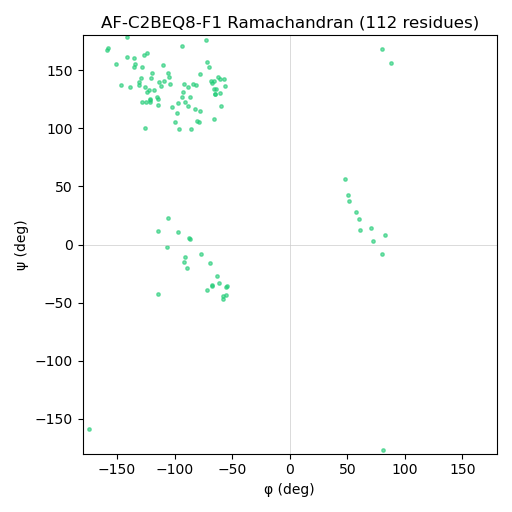07 ALA A C 1
ATOM 854 O O . ALA A 1 107 ? 2.632 -9.278 -3.439 1.00 96.81 107 ALA A O 1
ATOM 855 N N . GLU A 1 108 ? 1.170 -10.751 -2.555 1.00 97.06 108 GLU A N 1
ATOM 856 C CA . GLU A 1 108 ? 1.101 -11.591 -3.757 1.00 97.06 108 GLU A CA 1
ATOM 857 C C . GLU A 1 108 ? 0.356 -10.864 -4.873 1.00 97.06 108 GLU A C 1
ATOM 859 O O . GLU A 1 108 ? 0.725 -10.969 -6.038 1.00 97.06 108 GLU A O 1
ATOM 864 N N . ASP A 1 109 ? -0.667 -10.091 -4.504 1.00 97.38 109 ASP A N 1
ATOM 865 C CA . ASP A 1 109 ? -1.441 -9.302 -5.445 1.00 97.38 109 ASP A CA 1
ATOM 866 C C . ASP A 1 109 ? -2.163 -8.125 -4.763 1.00 97.38 109 ASP A C 1
ATOM 868 O O . ASP A 1 109 ? -2.245 -8.044 -3.531 1.00 97.38 109 ASP A O 1
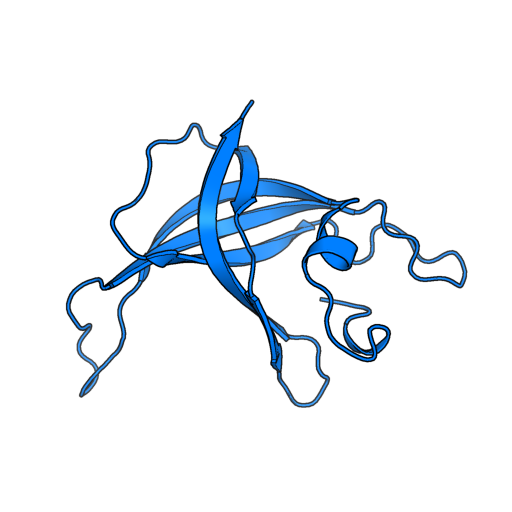ATOM 872 N N . VAL A 1 110 ? -2.715 -7.217 -5.569 1.00 97.25 110 VAL A N 1
ATOM 873 C CA . VAL A 1 110 ? -3.637 -6.160 -5.142 1.00 97.25 110 VAL A CA 1
ATOM 874 C C . VAL A 1 110 ? -4.899 -6.122 -6.001 1.00 97.25 110 VAL A C 1
ATOM 876 O O . VAL A 1 110 ? -4.867 -6.313 -7.222 1.00 97.25 110 VAL A O 1
ATOM 879 N N . GLU A 1 111 ? -6.015 -5.825 -5.343 1.00 97.31 111 GLU A N 1
ATOM 880 C CA . GLU A 1 111 ? -7.309 -5.537 -5.960 1.00 97.31 111 GLU A CA 1
ATOM 881 C C . GLU A 1 111 ? -7.683 -4.075 -5.698 1.00 97.31 111 GLU A C 1
ATOM 883 O O . GLU A 1 111 ? -7.472 -3.560 -4.594 1.00 97.31 111 GLU A O 1
ATOM 888 N N . PHE A 1 112 ? -8.257 -3.422 -6.710 1.00 97.75 112 PHE A N 1
ATOM 889 C CA . PHE A 1 112 ? -8.729 -2.043 -6.622 1.00 97.75 112 PHE A CA 1
ATOM 890 C C . PHE A 1 112 ? -10.253 -1.987 -6.696 1.00 97.75 112 PHE A C 1
ATOM 892 O O . PHE A 1 112 ? -10.856 -2.646 -7.544 1.00 97.75 112 PHE A O 1
ATOM 899 N N . SER A 1 113 ? -10.876 -1.179 -5.840 1.00 96.06 113 SER A N 1
ATOM 900 C CA . SE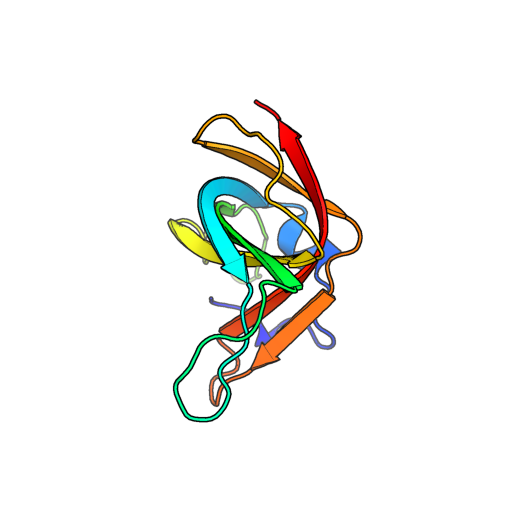R A 1 113 ? -12.319 -0.914 -5.881 1.00 96.06 113 SER A CA 1
ATOM 901 C C . SER A 1 113 ? -12.621 0.573 -5.706 1.00 96.06 113 SER A C 1
ATOM 903 O O . SER A 1 113 ? -11.797 1.321 -5.183 1.00 96.06 113 SER A O 1
ATOM 905 N N . LYS A 1 114 ? -13.816 1.002 -6.116 1.00 85.69 114 LYS A N 1
ATOM 906 C CA . LYS A 1 114 ? -14.320 2.347 -5.800 1.00 85.69 114 LYS A CA 1
ATOM 907 C C . LYS A 1 114 ? -14.677 2.485 -4.318 1.00 85.69 114 LYS A C 1
ATOM 909 O O . LYS A 1 114 ? -14.747 1.456 -3.600 1.00 85.69 114 LYS A O 1
#

Foldseek 3Di:
DPLQVVDPDRDPCLQPVQWWKFFADKDFDFDADPNDTDPGQWMKTKMFGQAWQDPSPPPDGRPRHGPIDIETEGDDDDDADGGWTKDFAQKDWDQDDPVSPDIDIYGPDIDTHD

Organism: NCBI:txid525254

Sequence (114 aa):
MKGLNKFMAFNASAFFKDKDIMVIANEDWVDYENAKPTEPKGTKYKCMIVSDKTNYGEGATKLNEGEQIIIKVEGKAKPYEKFSRVKMINPKCNVYGEYRNNLSITAEDVEFSK

Solvent-accessible surface area (backbone atoms only — not comparable to full-atom values): 6565 Å² total; per-residue (Å²): 97,69,72,56,78,76,38,94,66,76,49,49,68,75,68,47,71,46,42,44,34,26,37,71,50,73,47,76,32,52,55,73,58,95,90,38,74,49,77,67,60,15,21,30,37,37,28,32,26,76,38,30,67,50,81,74,54,95,88,47,59,43,76,47,43,74,40,74,46,56,44,35,29,68,44,78,79,75,91,75,62,80,63,20,34,56,45,70,37,77,55,47,64,47,75,37,68,97,84,36,40,42,73,50,38,38,24,76,40,75,47,76,42,129

Secondary structure (DSSP, 8-state):
--SGGG-SS--HHHHHTTEEEEEEEEEEE--EETTEE----EEEEEEEEEEE----STT---TTTT-EEEEEEESSPPP--TT-EEEEES-EEEEESTTS-EEEEE-SEEEEE-

Nearest PDB structures (foldseek):
  1uap-assembly1_A  TM=4.796E-01  e=1.851E-01  Homo sapiens
  8s91-assembly1_C  TM=5.518E-01  e=2.311E+00  Homo sapiens
  8s92-assembly1_C  TM=5.475E-01  e=3.078E+00  Homo sapiens

Radius of gyration: 14.72 Å; Cα contacts (8 Å, |Δi|>4): 242; chains: 1; bounding box: 41×23×41 Å